Protein AF-A0A1I4ZLS6-F1 (afdb_monomer)

Secondary structure (DSSP, 8-state):
-----HHHHHHHHHHHHHHHHHHHHHHHT-S-HHHHHHTTSS-SEEEEGGGTEEEEEEETTEEEEEESS-EEEEE-EEESEEE---B-HHHHHHHHHTTTTT-GGG--HHHHHHHHHHHHHTTSEE----TTS-S-BEEGGGS-HHHHTT--------S------SGGGTS---

Organism: NCBI:txid913024

Radius of gyration: 22.4 Å; Cα contacts (8 Å, |Δi|>4): 203; chains: 1; bounding box: 78×36×60 Å

Foldseek 3Di:
DPDDALVNLLVVLLVVQVLVVVLQCVVQVDDDVQVCDVVPSDDQKDQPVVSQFGIKHHDDQWIFTDGPQWIHTFGWWCDVHTDTSWDDLVRSLRRCVSRCVVVVVSPDSVVSVVSVVVCVVVVQWDQFPDDPTDPTIDGNVPDDPCRNDVNPPPPPPPDDDDDDDPPVVVPPDD

Structure (mmCIF, N/CA/C/O backbone):
data_AF-A0A1I4ZLS6-F1
#
_entry.id   AF-A0A1I4ZLS6-F1
#
loop_
_atom_site.group_PDB
_atom_site.id
_atom_site.type_symbol
_atom_site.label_atom_id
_atom_site.label_alt_id
_atom_site.label_comp_id
_atom_site.label_asym_id
_atom_site.label_entity_id
_atom_site.label_seq_id
_atom_site.pdbx_PDB_ins_code
_atom_site.Cartn_x
_atom_site.Cartn_y
_atom_site.Cartn_z
_atom_site.occupancy
_atom_site.B_iso_or_equiv
_atom_site.auth_seq_id
_atom_site.auth_comp_id
_atom_site.auth_asym_id
_atom_site.auth_atom_id
_atom_site.pdbx_PDB_model_num
ATOM 1 N N . MET A 1 1 ? -27.849 0.550 -3.459 1.00 55.06 1 MET A N 1
ATOM 2 C CA . MET A 1 1 ? -26.478 1.103 -3.493 1.00 55.06 1 MET A CA 1
ATOM 3 C C . MET A 1 1 ? -25.623 0.210 -2.617 1.00 55.06 1 MET A C 1
ATOM 5 O O . MET A 1 1 ? -26.084 -0.129 -1.534 1.00 55.06 1 MET A O 1
ATOM 9 N N . ILE A 1 2 ? -24.469 -0.248 -3.100 1.00 72.50 2 ILE A N 1
ATOM 10 C CA . ILE A 1 2 ? -23.527 -1.004 -2.263 1.00 72.50 2 ILE A CA 1
ATOM 11 C C . ILE A 1 2 ? -22.924 0.003 -1.283 1.00 72.50 2 ILE A C 1
ATOM 13 O O . ILE A 1 2 ? -22.388 1.018 -1.719 1.00 72.50 2 ILE A O 1
ATOM 17 N N . ASN A 1 3 ? -23.084 -0.237 0.017 1.00 85.00 3 ASN A N 1
ATOM 18 C CA . ASN A 1 3 ? -22.478 0.599 1.047 1.00 85.00 3 ASN A CA 1
ATOM 19 C C . ASN A 1 3 ? -20.998 0.210 1.156 1.00 85.00 3 ASN A C 1
ATOM 21 O O . ASN A 1 3 ? -20.704 -0.901 1.590 1.00 85.00 3 ASN A O 1
ATOM 25 N N . ILE A 1 4 ? -20.095 1.077 0.695 1.00 94.06 4 ILE A N 1
ATOM 26 C CA . ILE A 1 4 ? -18.648 0.840 0.765 1.00 94.06 4 ILE A CA 1
ATOM 27 C C . ILE A 1 4 ? -18.189 1.165 2.183 1.00 94.06 4 ILE A C 1
ATOM 29 O O . ILE A 1 4 ? -18.426 2.270 2.667 1.00 94.06 4 ILE A O 1
ATOM 33 N N . THR A 1 5 ? -17.522 0.217 2.834 1.00 96.88 5 THR A N 1
ATOM 34 C CA . THR A 1 5 ? -16.923 0.413 4.158 1.00 96.88 5 THR A CA 1
ATOM 35 C C . THR A 1 5 ? -15.441 0.766 4.051 1.00 96.88 5 THR A C 1
ATOM 37 O O . THR A 1 5 ? -14.799 0.519 3.027 1.00 96.88 5 THR A O 1
ATOM 40 N N . LEU A 1 6 ? -14.843 1.272 5.134 1.00 97.94 6 LEU A N 1
ATOM 41 C CA . LEU A 1 6 ? -13.405 1.534 5.168 1.00 97.94 6 LEU A CA 1
ATOM 42 C C . LEU A 1 6 ? -12.592 0.238 5.000 1.00 97.94 6 LEU A C 1
ATOM 44 O O . LEU A 1 6 ? -11.524 0.260 4.397 1.00 97.94 6 LEU A O 1
ATOM 48 N N . LEU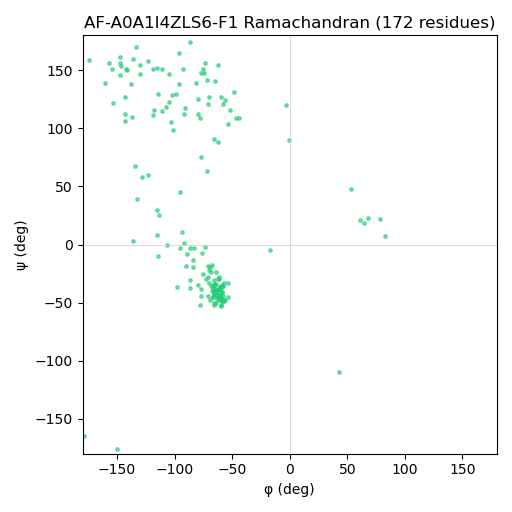 A 1 7 ? -13.125 -0.907 5.444 1.00 98.00 7 LEU A N 1
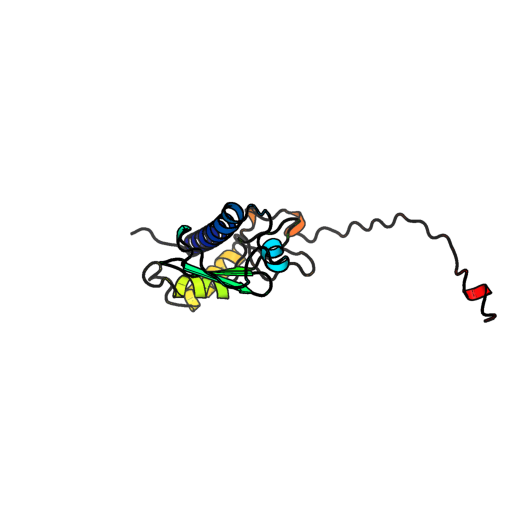ATOM 49 C CA . LEU A 1 7 ? -12.517 -2.222 5.213 1.00 98.00 7 LEU A CA 1
ATOM 50 C C . LEU A 1 7 ? -12.449 -2.579 3.725 1.00 98.00 7 LEU A C 1
ATOM 52 O O . LEU A 1 7 ? -11.448 -3.138 3.277 1.00 98.00 7 LEU A O 1
ATOM 56 N N . ASP A 1 8 ? -13.483 -2.245 2.952 1.00 97.88 8 ASP A N 1
ATOM 57 C CA . ASP A 1 8 ? -13.489 -2.468 1.502 1.00 97.88 8 ASP A CA 1
ATOM 58 C C . ASP A 1 8 ? -12.442 -1.589 0.807 1.00 97.88 8 ASP A C 1
ATOM 60 O O . ASP A 1 8 ? -11.738 -2.043 -0.096 1.00 97.88 8 ASP A O 1
ATOM 64 N N . ILE A 1 9 ? -12.281 -0.349 1.276 1.00 98.38 9 ILE A N 1
ATOM 65 C CA . ILE A 1 9 ? -11.269 0.585 0.767 1.00 98.38 9 ILE A CA 1
ATOM 66 C C . ILE A 1 9 ? -9.854 0.092 1.082 1.00 98.38 9 ILE A C 1
ATOM 68 O O . ILE A 1 9 ? -8.991 0.140 0.205 1.00 98.38 9 ILE A O 1
ATOM 72 N N . ILE A 1 10 ? -9.609 -0.412 2.297 1.00 98.69 10 ILE A N 1
ATOM 73 C CA . ILE A 1 10 ? -8.317 -1.002 2.682 1.00 98.69 10 ILE A CA 1
ATOM 74 C C . ILE A 1 10 ? -7.962 -2.166 1.748 1.00 98.69 10 ILE A C 1
ATOM 76 O O . ILE A 1 10 ? -6.839 -2.240 1.252 1.00 98.69 10 ILE A O 1
ATOM 80 N N . LYS A 1 11 ? -8.924 -3.043 1.440 1.00 98.50 11 LYS A N 1
ATOM 81 C CA . LYS A 1 11 ? -8.706 -4.166 0.515 1.00 98.50 11 LYS A CA 1
ATOM 82 C C . LYS A 1 11 ? -8.416 -3.704 -0.917 1.00 98.50 11 LYS A C 1
ATOM 84 O O . LYS A 1 11 ? -7.565 -4.293 -1.583 1.00 98.50 11 LYS A O 1
ATOM 89 N N . ASP A 1 12 ? -9.075 -2.650 -1.404 1.00 98.44 12 ASP A N 1
ATOM 90 C CA . ASP A 1 12 ? -8.765 -2.075 -2.727 1.00 98.44 12 ASP A CA 1
ATOM 91 C C . ASP A 1 12 ? -7.387 -1.395 -2.763 1.00 98.44 12 ASP A C 1
ATOM 93 O O . ASP A 1 12 ? -6.682 -1.487 -3.773 1.00 98.44 12 ASP A O 1
ATOM 97 N N . TYR A 1 13 ? -6.981 -0.750 -1.667 1.00 98.75 13 TYR A N 1
ATOM 98 C CA . TYR A 1 13 ? -5.627 -0.222 -1.502 1.00 98.75 13 TYR A CA 1
ATOM 99 C C . TYR A 1 13 ? -4.588 -1.348 -1.604 1.00 98.75 13 TYR A C 1
ATOM 101 O O . TYR A 1 13 ? -3.700 -1.273 -2.455 1.00 98.75 13 TYR A O 1
ATOM 109 N N . GLN A 1 14 ? -4.754 -2.425 -0.828 1.00 98.75 14 GLN A N 1
ATOM 110 C CA . GLN A 1 14 ? -3.857 -3.588 -0.845 1.00 98.75 14 GLN A CA 1
ATOM 111 C C . GLN A 1 14 ? -3.818 -4.258 -2.223 1.00 98.75 14 GLN A C 1
ATOM 113 O O . GLN A 1 14 ? -2.744 -4.498 -2.757 1.00 98.75 14 GLN A O 1
ATOM 118 N N . THR A 1 15 ? -4.971 -4.433 -2.876 1.00 98.56 15 THR A N 1
ATOM 119 C CA . THR A 1 15 ? -5.037 -4.955 -4.256 1.00 98.56 15 THR A CA 1
ATOM 120 C C . THR A 1 15 ? -4.240 -4.082 -5.235 1.00 98.56 15 THR A C 1
ATOM 122 O O . THR A 1 15 ? -3.638 -4.573 -6.191 1.00 98.56 15 THR A O 1
ATOM 125 N N . GLY A 1 16 ? -4.243 -2.763 -5.025 1.00 98.56 16 GLY A N 1
ATOM 126 C CA . GLY A 1 16 ? -3.431 -1.827 -5.792 1.00 98.56 16 GLY A CA 1
ATOM 127 C C . GLY A 1 16 ? -1.927 -2.004 -5.563 1.00 98.56 16 GLY A C 1
ATOM 128 O O . GLY A 1 16 ? -1.172 -1.989 -6.538 1.00 98.56 16 GLY A O 1
ATOM 129 N N . ALA A 1 17 ? -1.511 -2.203 -4.310 1.00 98.69 17 ALA A N 1
ATOM 130 C CA . ALA A 1 17 ? -0.121 -2.474 -3.948 1.00 98.69 17 ALA A CA 1
ATOM 131 C C . ALA A 1 17 ? 0.348 -3.813 -4.540 1.00 98.69 17 ALA A C 1
ATOM 133 O O . ALA A 1 17 ? 1.333 -3.837 -5.277 1.00 98.69 17 ALA A O 1
ATOM 134 N N . ASP A 1 18 ? -0.418 -4.889 -4.345 1.00 98.62 18 ASP A N 1
ATOM 135 C CA . ASP A 1 18 ? -0.155 -6.222 -4.903 1.00 98.62 18 ASP A CA 1
ATOM 136 C C . ASP A 1 18 ? 0.025 -6.170 -6.423 1.00 98.62 18 ASP A C 1
ATOM 138 O O . ASP A 1 18 ? 0.970 -6.737 -6.977 1.00 98.62 18 ASP A O 1
ATOM 142 N N . LYS A 1 19 ? -0.857 -5.436 -7.117 1.00 98.69 19 LYS A N 1
ATOM 143 C CA . LYS A 1 19 ? -0.758 -5.242 -8.567 1.00 98.69 19 LYS A CA 1
ATOM 144 C C . LYS A 1 19 ? 0.548 -4.551 -8.953 1.00 98.69 19 LYS A C 1
ATOM 146 O O . LYS A 1 19 ? 1.182 -4.971 -9.920 1.00 98.69 19 LYS A O 1
ATOM 151 N N . ALA A 1 20 ? 0.944 -3.500 -8.234 1.00 98.62 20 ALA A N 1
ATOM 152 C CA . ALA A 1 20 ? 2.200 -2.805 -8.496 1.00 98.62 20 ALA A CA 1
ATOM 153 C C . ALA A 1 20 ? 3.395 -3.750 -8.306 1.00 98.62 20 ALA A C 1
ATOM 155 O O . ALA A 1 20 ? 4.226 -3.859 -9.205 1.00 98.62 20 ALA A O 1
ATOM 156 N N . VAL A 1 21 ? 3.438 -4.496 -7.199 1.00 98.50 21 VAL A N 1
ATOM 157 C CA . VAL A 1 21 ? 4.495 -5.483 -6.938 1.00 98.50 21 VAL A CA 1
ATOM 158 C C . VAL A 1 21 ? 4.555 -6.534 -8.050 1.00 98.50 21 VAL A C 1
ATOM 160 O O . VAL A 1 21 ? 5.630 -6.795 -8.591 1.00 98.50 21 VAL A O 1
ATOM 163 N N . LEU A 1 22 ? 3.413 -7.108 -8.440 1.00 98.50 22 LEU A N 1
ATOM 164 C CA . LEU A 1 22 ? 3.346 -8.158 -9.458 1.00 98.50 22 LEU A CA 1
ATOM 165 C C . LEU A 1 22 ? 3.858 -7.688 -10.828 1.00 98.50 22 LEU A C 1
ATOM 167 O O . LEU A 1 22 ? 4.540 -8.450 -11.512 1.00 98.50 22 LEU A O 1
ATOM 171 N N . ILE A 1 23 ? 3.586 -6.435 -11.210 1.00 98.62 23 ILE A N 1
ATOM 172 C CA . ILE A 1 23 ? 4.122 -5.836 -12.443 1.00 98.62 23 ILE A CA 1
ATOM 173 C C . ILE A 1 23 ? 5.654 -5.888 -12.444 1.00 98.62 23 ILE A C 1
ATOM 175 O O . ILE A 1 23 ? 6.250 -6.342 -13.420 1.00 98.62 23 ILE A O 1
ATOM 179 N N . PHE A 1 24 ? 6.300 -5.470 -11.353 1.00 98.56 24 PHE A N 1
ATOM 180 C CA . PHE A 1 24 ? 7.761 -5.493 -11.253 1.00 98.56 24 PHE A CA 1
ATOM 181 C C . PHE A 1 24 ? 8.318 -6.913 -11.242 1.00 98.56 24 PHE A C 1
ATOM 183 O O . PHE A 1 24 ? 9.265 -7.195 -11.979 1.00 98.56 24 PHE A O 1
ATOM 190 N N . LYS A 1 25 ? 7.710 -7.814 -10.458 1.00 98.19 25 LYS A N 1
ATOM 191 C CA . LYS A 1 25 ? 8.127 -9.221 -10.400 1.00 98.19 25 LYS A CA 1
ATOM 192 C C . LYS A 1 25 ? 8.111 -9.863 -11.781 1.00 98.19 25 LYS A C 1
ATOM 194 O O . LYS A 1 25 ? 9.104 -10.457 -12.183 1.00 98.19 25 LYS A O 1
ATOM 199 N N . ASN A 1 26 ? 7.026 -9.680 -12.529 1.00 98.25 26 ASN A N 1
ATOM 200 C CA . ASN A 1 26 ? 6.873 -10.278 -13.852 1.00 98.25 26 ASN A CA 1
ATOM 201 C C . ASN A 1 26 ? 7.791 -9.629 -14.890 1.00 98.25 26 ASN A C 1
ATOM 203 O O . ASN A 1 26 ? 8.431 -10.336 -15.664 1.00 98.25 26 ASN A O 1
ATOM 207 N N . LYS A 1 27 ? 7.875 -8.293 -14.908 1.00 98.19 27 LYS A N 1
ATOM 208 C CA . LYS A 1 27 ? 8.642 -7.572 -15.929 1.00 98.19 27 LYS A CA 1
ATOM 209 C C . LYS A 1 27 ? 10.146 -7.804 -15.806 1.00 98.19 27 LYS A C 1
ATOM 211 O O . LYS A 1 27 ? 10.827 -7.935 -16.818 1.00 98.19 27 LYS A O 1
ATOM 216 N N . TYR A 1 28 ? 10.653 -7.832 -14.575 1.00 97.81 28 TYR A N 1
ATOM 217 C CA . TYR A 1 28 ? 12.087 -7.918 -14.298 1.00 97.81 28 TYR A CA 1
ATOM 218 C C . TYR A 1 28 ? 12.529 -9.289 -13.781 1.00 97.81 28 TYR A C 1
ATOM 220 O O . TYR A 1 28 ? 13.717 -9.486 -13.547 1.00 97.81 28 TYR A O 1
ATOM 228 N N . ASN A 1 29 ? 11.598 -10.235 -13.623 1.00 97.44 29 ASN A N 1
ATOM 229 C CA . ASN A 1 29 ? 11.851 -11.574 -13.089 1.00 97.44 29 ASN A CA 1
ATOM 230 C C . ASN A 1 29 ? 12.567 -11.542 -11.722 1.00 97.44 29 ASN A C 1
ATOM 232 O O . ASN A 1 29 ? 13.569 -12.225 -11.506 1.00 97.44 29 ASN A O 1
ATOM 236 N N . VAL A 1 30 ? 12.056 -10.711 -10.807 1.00 96.25 30 VAL A N 1
ATOM 237 C CA . VAL A 1 30 ? 12.583 -10.525 -9.443 1.00 96.25 30 VAL A CA 1
ATOM 238 C C . VAL A 1 30 ? 11.575 -10.995 -8.396 1.00 96.25 30 VAL A C 1
ATOM 240 O O . VAL A 1 30 ? 10.367 -10.926 -8.614 1.00 96.25 30 VAL A O 1
ATOM 243 N N . ASN A 1 31 ? 12.060 -11.431 -7.231 1.00 93.12 31 ASN A N 1
ATOM 244 C CA . ASN A 1 31 ? 11.201 -11.822 -6.105 1.00 93.12 31 ASN A CA 1
ATOM 245 C C . ASN A 1 31 ? 11.041 -10.709 -5.063 1.00 93.12 31 ASN A C 1
ATOM 247 O O . ASN A 1 31 ? 9.947 -10.548 -4.520 1.00 93.12 31 ASN A O 1
ATOM 251 N N . ASP A 1 32 ? 12.100 -9.938 -4.825 1.00 94.56 32 ASP A N 1
ATOM 252 C CA . ASP A 1 32 ? 12.103 -8.750 -3.975 1.00 94.56 32 ASP A CA 1
ATOM 253 C C .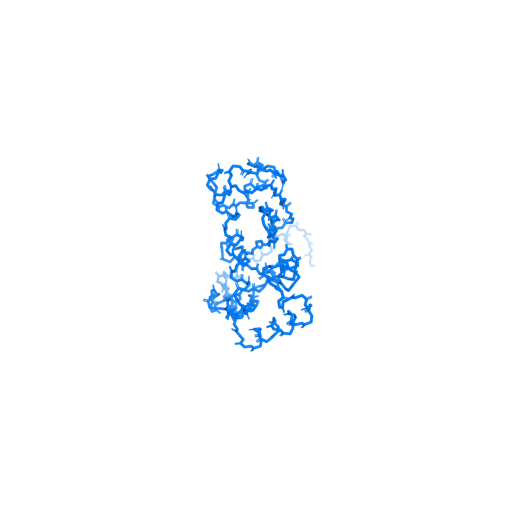 ASP A 1 32 ? 12.284 -7.515 -4.865 1.00 94.56 32 ASP A C 1
ATOM 255 O O . ASP A 1 32 ? 13.301 -7.356 -5.547 1.00 94.56 32 ASP A O 1
ATOM 259 N N . ILE A 1 33 ? 11.260 -6.659 -4.908 1.00 96.88 33 ILE A N 1
ATOM 260 C CA . ILE A 1 33 ? 11.292 -5.482 -5.778 1.00 96.88 33 ILE A CA 1
ATOM 261 C C . ILE A 1 33 ? 12.027 -4.291 -5.142 1.00 96.88 33 ILE A C 1
ATOM 263 O O . ILE A 1 33 ? 12.462 -3.374 -5.835 1.00 96.88 33 ILE A O 1
ATOM 267 N N . LEU A 1 34 ? 12.189 -4.292 -3.819 1.00 95.25 34 LEU A N 1
ATOM 268 C CA . LEU A 1 34 ? 12.959 -3.272 -3.119 1.00 95.25 34 LEU A CA 1
ATOM 269 C C . LEU A 1 34 ? 14.457 -3.542 -3.305 1.00 95.25 34 LEU A C 1
ATOM 271 O O . LEU A 1 34 ? 15.214 -2.634 -3.648 1.00 95.25 34 LEU A O 1
ATOM 275 N N . GLU A 1 35 ? 14.876 -4.804 -3.173 1.00 95.19 35 GLU A N 1
ATOM 276 C CA . GLU A 1 35 ? 16.244 -5.228 -3.498 1.00 95.19 35 GLU A CA 1
ATOM 277 C C . GLU A 1 35 ? 16.567 -4.996 -4.980 1.00 95.19 35 GLU A C 1
ATOM 279 O O . GLU A 1 35 ? 17.651 -4.505 -5.304 1.00 95.19 35 GLU A O 1
ATOM 284 N N . GLY A 1 36 ? 15.621 -5.291 -5.881 1.00 97.06 36 GLY A N 1
ATOM 285 C CA . GLY A 1 36 ? 15.791 -5.053 -7.314 1.00 97.06 36 GLY A CA 1
ATOM 286 C C . GLY A 1 36 ? 16.067 -3.585 -7.650 1.00 97.06 36 GLY A C 1
ATOM 287 O O . GLY A 1 36 ? 16.957 -3.302 -8.456 1.00 97.06 36 GLY A O 1
ATOM 288 N N . TRP A 1 37 ? 15.378 -2.651 -6.986 1.00 97.50 37 TRP A N 1
ATOM 289 C CA . TRP A 1 37 ? 15.680 -1.223 -7.100 1.00 97.50 37 TRP A CA 1
ATOM 290 C C . TRP A 1 37 ? 17.061 -0.884 -6.521 1.00 97.50 37 TRP A C 1
ATOM 292 O O . TRP A 1 37 ? 17.884 -0.292 -7.219 1.00 97.50 37 TRP A O 1
ATOM 302 N N . HIS A 1 38 ? 17.359 -1.286 -5.281 1.00 95.75 38 HIS A N 1
ATOM 303 C CA . HIS A 1 38 ? 18.644 -0.970 -4.643 1.00 95.75 38 HIS A CA 1
ATOM 304 C C . HIS A 1 38 ? 19.858 -1.547 -5.387 1.00 95.75 38 HIS A C 1
ATOM 306 O O . HIS A 1 38 ? 20.944 -0.972 -5.331 1.00 95.75 38 HIS A O 1
ATOM 312 N N . SER A 1 39 ? 19.669 -2.653 -6.105 1.00 96.88 39 SER A N 1
ATOM 313 C CA . SER A 1 39 ? 20.708 -3.308 -6.907 1.00 96.88 39 SER A CA 1
ATOM 314 C C . SER A 1 39 ? 20.826 -2.749 -8.330 1.00 96.88 39 SER A C 1
ATOM 316 O O . SER A 1 39 ? 21.689 -3.189 -9.087 1.00 96.88 39 SER A O 1
ATOM 318 N N . GLY A 1 40 ? 19.970 -1.795 -8.712 1.00 97.38 40 GLY A N 1
ATOM 319 C CA . GLY A 1 40 ? 20.016 -1.134 -10.017 1.00 97.38 40 GLY A CA 1
ATOM 320 C C . GLY A 1 40 ? 19.428 -1.947 -11.174 1.00 97.38 40 GLY A C 1
ATOM 321 O O . GLY A 1 40 ? 19.759 -1.677 -12.325 1.00 97.38 40 GLY A O 1
ATOM 322 N N . ILE A 1 41 ? 18.556 -2.930 -10.906 1.00 98.12 41 ILE A N 1
ATOM 323 C CA . ILE A 1 41 ? 17.850 -3.677 -11.970 1.00 98.12 41 ILE A CA 1
ATOM 324 C C . ILE A 1 41 ? 16.890 -2.745 -12.728 1.00 98.12 41 ILE A C 1
ATOM 326 O O . ILE A 1 41 ? 16.655 -2.914 -13.924 1.00 98.12 41 ILE A O 1
ATOM 330 N N . TYR A 1 42 ? 16.354 -1.742 -12.035 1.00 97.50 42 TYR A N 1
ATOM 331 C CA . TYR A 1 42 ? 15.552 -0.666 -12.603 1.00 97.50 42 TYR A CA 1
ATOM 332 C C . TYR A 1 42 ? 15.764 0.636 -11.839 1.00 97.50 42 TYR A C 1
ATOM 334 O O . TYR A 1 42 ? 16.128 0.652 -10.663 1.00 97.50 42 TYR A O 1
ATOM 342 N N . GLU A 1 43 ? 15.499 1.735 -12.540 1.00 97.88 43 GLU A N 1
ATOM 343 C CA . GLU A 1 43 ? 15.619 3.095 -12.025 1.00 97.88 43 GLU A CA 1
ATOM 344 C C . GLU A 1 43 ? 14.665 3.355 -10.857 1.00 97.88 43 GLU A C 1
ATOM 346 O O . GLU A 1 43 ? 13.581 2.774 -10.792 1.00 97.88 43 GLU A O 1
ATOM 351 N N . GLN A 1 44 ? 15.025 4.304 -9.987 1.00 98.38 44 GLN A N 1
ATOM 352 C CA . GLN A 1 44 ? 14.186 4.741 -8.864 1.00 98.38 44 GLN A CA 1
ATOM 353 C C . GLN A 1 44 ? 12.822 5.274 -9.318 1.00 98.38 44 GLN A C 1
ATOM 355 O O . GLN A 1 44 ? 11.813 5.069 -8.646 1.00 98.38 44 GLN A O 1
ATOM 360 N N . THR A 1 45 ? 12.779 5.970 -10.452 1.00 98.69 45 THR A N 1
ATOM 361 C CA . THR A 1 45 ? 11.537 6.488 -11.031 1.00 98.69 45 THR A CA 1
ATOM 362 C C . THR A 1 45 ? 11.455 6.109 -12.495 1.00 98.69 45 THR A C 1
ATOM 364 O O . THR A 1 45 ? 12.474 6.054 -13.182 1.00 98.69 45 THR A O 1
ATOM 367 N N . GLY A 1 46 ? 10.250 5.869 -12.996 1.00 98.19 46 GLY A N 1
ATOM 368 C CA . GLY A 1 46 ? 10.083 5.458 -14.381 1.00 98.19 46 GLY A CA 1
ATOM 369 C C . GLY A 1 46 ? 8.631 5.254 -14.770 1.00 98.19 46 GLY A C 1
ATOM 370 O O . GLY A 1 46 ? 7.709 5.710 -14.094 1.00 98.19 46 GLY A O 1
ATOM 371 N N . LYS A 1 47 ? 8.428 4.587 -15.907 1.00 98.38 47 LYS A N 1
ATOM 372 C CA . LYS A 1 47 ? 7.104 4.278 -16.455 1.00 98.38 47 LYS A CA 1
ATOM 373 C C . LYS A 1 47 ? 7.094 2.857 -16.992 1.00 98.38 47 LYS A C 1
ATOM 375 O O . LYS A 1 47 ? 8.024 2.469 -17.690 1.00 98.38 47 LYS A O 1
ATOM 380 N N . LEU A 1 48 ? 6.018 2.123 -16.734 1.00 98.12 48 LEU A N 1
ATOM 381 C CA . LEU A 1 48 ? 5.758 0.788 -17.273 1.00 98.12 48 LEU A CA 1
ATOM 382 C C . LEU A 1 48 ? 4.357 0.788 -17.903 1.00 98.12 48 LEU A C 1
ATOM 384 O O . LEU A 1 48 ? 3.464 0.057 -17.480 1.00 98.12 48 LEU A O 1
ATOM 388 N N . VAL A 1 49 ? 4.152 1.682 -18.879 1.00 97.56 49 VAL A N 1
ATOM 389 C CA . VAL A 1 49 ? 2.819 2.005 -19.424 1.00 97.56 49 VAL A CA 1
ATOM 390 C C . VAL A 1 49 ? 2.138 0.781 -20.036 1.00 97.56 49 VAL A C 1
ATOM 392 O O . VAL A 1 49 ? 0.942 0.599 -19.819 1.00 97.56 49 VAL A O 1
ATOM 395 N N . ASP A 1 50 ? 2.896 -0.088 -20.711 1.00 97.75 50 ASP A N 1
ATOM 396 C CA . ASP A 1 50 ? 2.379 -1.330 -21.308 1.00 97.75 50 ASP A CA 1
ATOM 397 C C . ASP A 1 50 ? 1.847 -2.320 -20.254 1.00 97.75 50 ASP A C 1
ATOM 399 O O . ASP A 1 50 ? 0.956 -3.112 -20.542 1.00 97.75 50 ASP A O 1
ATOM 403 N N . GLU A 1 51 ? 2.318 -2.212 -19.006 1.00 97.75 51 GLU A N 1
ATOM 404 C CA . GLU A 1 51 ? 1.847 -3.002 -17.856 1.00 97.75 51 GLU A CA 1
ATOM 405 C C . GLU A 1 51 ? 0.711 -2.293 -17.084 1.00 97.75 51 GLU A C 1
ATOM 407 O O . GLU A 1 51 ? 0.228 -2.765 -16.052 1.00 97.75 51 GLU A O 1
ATOM 412 N N . GL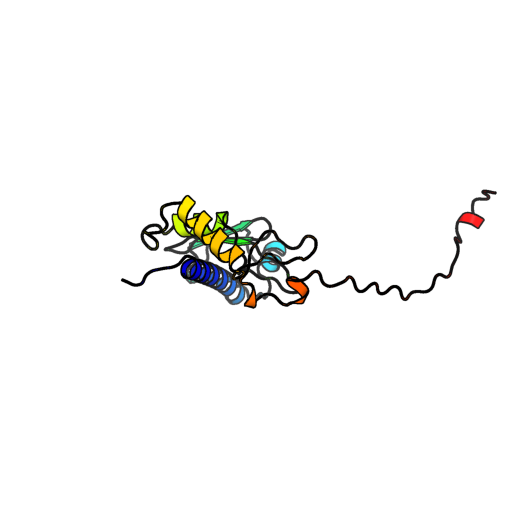Y A 1 52 ? 0.291 -1.111 -17.550 1.00 97.00 52 GLY A N 1
ATOM 413 C CA . GLY A 1 52 ? -0.727 -0.273 -16.917 1.00 97.00 52 GLY A CA 1
ATOM 414 C C . GLY A 1 52 ? -0.225 0.625 -15.780 1.00 97.00 52 GLY A C 1
ATOM 415 O O . GLY A 1 52 ? -1.048 1.274 -15.129 1.00 97.00 52 GLY A O 1
ATOM 416 N N . LEU A 1 53 ? 1.089 0.700 -15.542 1.00 98.19 53 LEU A N 1
ATOM 417 C CA . LEU A 1 53 ? 1.706 1.567 -14.533 1.00 98.19 53 LEU A CA 1
ATOM 418 C C . LEU A 1 53 ? 2.305 2.808 -15.213 1.00 98.19 53 LEU A C 1
ATOM 420 O O . LEU A 1 53 ? 3.393 2.781 -15.789 1.00 98.19 53 LEU A O 1
ATOM 424 N N . TYR A 1 54 ? 1.560 3.912 -15.172 1.00 98.19 54 TYR A N 1
ATOM 425 C CA . TYR A 1 54 ? 1.849 5.138 -15.923 1.00 98.19 54 TYR A CA 1
ATOM 426 C C . TYR A 1 54 ? 3.081 5.875 -15.409 1.00 98.19 54 TYR A C 1
ATOM 428 O O . TYR A 1 54 ? 3.790 6.518 -16.186 1.00 98.19 54 TYR A O 1
ATOM 436 N N . PHE A 1 55 ? 3.314 5.793 -14.105 1.00 98.69 55 PHE A N 1
ATOM 437 C CA . PHE A 1 55 ? 4.498 6.307 -13.443 1.00 98.69 55 PHE A CA 1
ATOM 438 C C . PHE A 1 55 ? 4.734 5.521 -12.155 1.00 98.69 55 PHE A C 1
ATOM 440 O O . PHE A 1 55 ? 3.790 5.017 -11.542 1.00 98.69 55 PHE A O 1
ATOM 447 N N . TYR A 1 56 ? 5.988 5.423 -11.747 1.00 98.81 56 TYR A N 1
ATOM 448 C CA . TYR A 1 56 ? 6.351 4.886 -10.451 1.00 98.81 56 TYR A CA 1
ATOM 449 C C . TYR A 1 56 ? 7.510 5.677 -9.853 1.00 98.81 56 TYR A C 1
ATOM 451 O O . TYR A 1 56 ? 8.351 6.205 -10.587 1.00 98.81 56 TYR A O 1
ATOM 459 N N . ALA A 1 57 ? 7.557 5.734 -8.526 1.00 98.75 57 ALA A N 1
ATOM 460 C CA . ALA A 1 57 ? 8.671 6.297 -7.781 1.00 98.75 57 ALA A CA 1
ATOM 461 C C . ALA A 1 57 ? 8.921 5.487 -6.511 1.00 98.75 57 ALA A C 1
ATOM 463 O O . ALA A 1 57 ? 8.103 5.491 -5.590 1.00 98.75 57 ALA A O 1
ATOM 464 N N . PHE A 1 58 ? 10.060 4.807 -6.462 1.00 98.62 58 PHE A N 1
ATOM 465 C CA . PHE A 1 58 ? 10.566 4.225 -5.233 1.00 98.62 58 PHE A CA 1
ATOM 466 C C . PHE A 1 58 ? 11.073 5.322 -4.289 1.00 98.62 58 PHE A C 1
ATOM 468 O O . PHE A 1 58 ? 11.690 6.310 -4.708 1.00 98.62 58 PHE A O 1
ATOM 475 N N . HIS A 1 59 ? 10.829 5.146 -2.998 1.00 96.75 59 HIS A N 1
ATOM 476 C CA . HIS A 1 59 ? 11.220 6.074 -1.939 1.00 96.75 59 HIS A CA 1
ATOM 477 C C . HIS A 1 59 ? 11.523 5.291 -0.671 1.00 96.75 59 HIS A C 1
ATOM 479 O O . HIS A 1 59 ? 10.834 4.322 -0.411 1.00 96.75 59 HIS A O 1
ATOM 485 N N . GLY A 1 60 ? 12.479 5.719 0.159 1.00 94.06 60 GLY A N 1
ATOM 486 C CA . GLY A 1 60 ? 12.742 5.078 1.457 1.00 94.06 60 GLY A CA 1
ATOM 487 C C . GLY A 1 60 ? 12.713 3.544 1.384 1.00 94.06 60 GLY A C 1
ATOM 488 O O . GLY A 1 60 ? 13.586 2.943 0.771 1.00 94.06 60 GLY A O 1
ATOM 489 N N . ILE A 1 61 ? 11.675 2.941 1.973 1.00 94.38 61 ILE A N 1
ATOM 490 C CA . ILE A 1 61 ? 11.402 1.497 1.929 1.00 94.38 61 ILE A CA 1
ATOM 491 C C . ILE A 1 61 ? 10.100 1.153 1.186 1.00 94.38 61 ILE A C 1
ATOM 493 O O . ILE A 1 61 ? 9.438 0.194 1.549 1.00 94.38 61 ILE A O 1
ATOM 497 N N . GLY A 1 62 ? 9.678 1.938 0.201 1.00 97.38 62 GLY A N 1
ATOM 498 C CA . GLY A 1 62 ? 8.346 1.877 -0.398 1.00 97.38 62 GLY A CA 1
ATOM 499 C C . GLY A 1 62 ? 8.291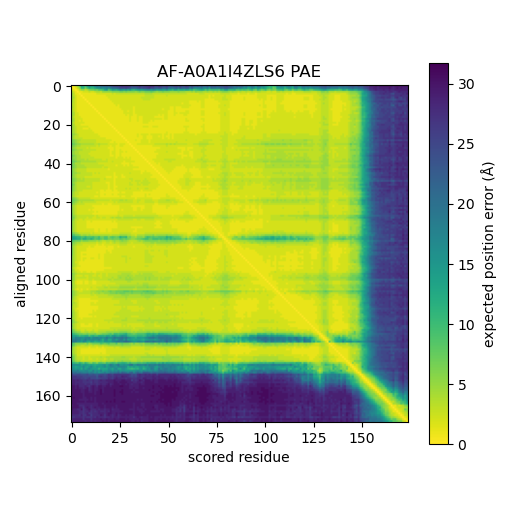 2.285 -1.869 1.00 97.38 62 GLY A C 1
ATOM 500 O O . GLY A 1 62 ? 9.312 2.537 -2.517 1.00 97.38 62 GLY A O 1
ATOM 501 N N . LEU A 1 63 ? 7.068 2.315 -2.396 1.00 98.69 63 LEU A N 1
ATOM 502 C CA . LEU A 1 63 ? 6.756 2.600 -3.791 1.00 98.69 63 LEU A CA 1
ATOM 503 C C . LEU A 1 63 ? 5.462 3.413 -3.912 1.00 98.69 63 LEU A C 1
ATOM 505 O O . LEU A 1 63 ? 4.390 2.979 -3.489 1.00 98.69 63 LEU A O 1
ATOM 509 N N . ALA A 1 64 ? 5.546 4.540 -4.618 1.00 98.69 64 ALA A N 1
ATOM 510 C CA . ALA A 1 64 ? 4.392 5.248 -5.151 1.00 98.69 64 ALA A CA 1
ATOM 511 C C . ALA A 1 64 ? 4.110 4.765 -6.582 1.00 98.69 64 ALA A C 1
ATOM 513 O O . ALA A 1 64 ? 4.884 5.021 -7.508 1.00 98.69 64 ALA A O 1
ATOM 514 N N . ALA A 1 65 ? 2.991 4.069 -6.771 1.00 98.75 65 ALA A N 1
ATOM 515 C CA . ALA A 1 65 ? 2.544 3.499 -8.036 1.00 98.75 65 ALA A CA 1
ATOM 516 C C . ALA A 1 65 ? 1.356 4.287 -8.606 1.00 98.75 65 ALA A C 1
ATOM 518 O O . ALA A 1 65 ? 0.283 4.360 -8.004 1.00 98.75 65 ALA A O 1
ATOM 519 N N . HIS A 1 66 ? 1.537 4.876 -9.788 1.00 98.62 66 HIS A N 1
ATOM 520 C CA . HIS A 1 66 ? 0.517 5.680 -10.455 1.00 98.62 66 HIS A CA 1
ATOM 521 C C . HIS A 1 66 ? -0.120 4.862 -11.578 1.00 98.62 66 HIS A C 1
ATOM 523 O O . HIS A 1 66 ? 0.462 4.666 -12.649 1.00 98.62 66 HIS A O 1
ATOM 529 N N . PHE A 1 67 ? -1.340 4.401 -11.335 1.00 98.31 67 PHE A N 1
ATOM 530 C CA . PHE A 1 67 ? -2.205 3.823 -12.354 1.00 98.31 67 PHE A CA 1
ATOM 531 C C . PHE A 1 67 ? -3.009 4.929 -13.050 1.00 98.31 67 PHE A C 1
ATOM 533 O O . PHE A 1 67 ? -2.973 6.096 -12.662 1.00 98.31 67 PHE A O 1
ATOM 540 N N . LYS A 1 68 ? -3.756 4.563 -14.095 1.00 95.88 68 LYS A N 1
ATOM 541 C CA . LYS A 1 68 ? -4.583 5.512 -14.856 1.00 95.88 68 LYS A CA 1
ATOM 542 C C . LYS A 1 68 ? -5.640 6.215 -13.994 1.00 95.88 68 LYS A C 1
ATOM 544 O O . LYS A 1 68 ? -5.973 7.366 -14.252 1.00 95.88 68 LYS A O 1
ATOM 549 N N . ASP A 1 69 ? -6.201 5.498 -13.030 1.00 95.19 69 ASP A N 1
ATOM 550 C CA . ASP A 1 69 ? -7.374 5.889 -12.247 1.00 95.19 69 ASP A CA 1
ATOM 551 C C . ASP A 1 69 ? -7.080 6.109 -10.758 1.00 95.19 69 ASP A C 1
ATOM 553 O O . ASP A 1 69 ? -7.948 6.605 -10.042 1.00 95.19 69 ASP A O 1
ATOM 557 N N . LYS A 1 70 ? -5.882 5.744 -10.286 1.00 97.12 70 LYS A N 1
ATOM 558 C CA . LYS A 1 70 ? -5.516 5.815 -8.869 1.00 97.12 70 LYS A CA 1
ATOM 559 C C . LYS A 1 70 ? -4.013 5.889 -8.640 1.00 97.12 70 LYS A C 1
ATOM 561 O O . LYS A 1 70 ? -3.223 5.408 -9.451 1.00 97.12 70 LYS A O 1
ATOM 566 N N . ILE A 1 71 ? -3.636 6.437 -7.490 1.00 98.50 71 ILE A N 1
ATOM 567 C CA . ILE A 1 71 ? -2.264 6.416 -6.974 1.00 98.50 71 ILE A CA 1
ATOM 568 C C . ILE A 1 71 ? -2.247 5.584 -5.695 1.00 98.50 71 ILE A C 1
ATOM 570 O O . ILE A 1 71 ? -3.057 5.825 -4.797 1.00 98.50 71 ILE A O 1
ATOM 574 N N . VAL A 1 72 ? -1.321 4.630 -5.615 1.00 98.62 72 VAL A N 1
ATOM 575 C CA . VAL A 1 72 ? -1.103 3.769 -4.447 1.00 98.62 72 VAL A CA 1
ATOM 576 C C . VAL A 1 72 ? 0.313 4.005 -3.938 1.00 98.62 72 VAL A C 1
ATOM 578 O O . VAL A 1 72 ? 1.269 3.658 -4.620 1.00 98.62 72 VAL A O 1
ATOM 581 N N . ASP A 1 73 ? 0.439 4.613 -2.764 1.00 98.69 73 ASP A N 1
ATOM 582 C CA . ASP A 1 73 ? 1.705 4.788 -2.041 1.00 98.69 73 ASP A CA 1
ATOM 583 C C . ASP A 1 73 ? 1.719 3.802 -0.881 1.00 98.69 73 ASP A C 1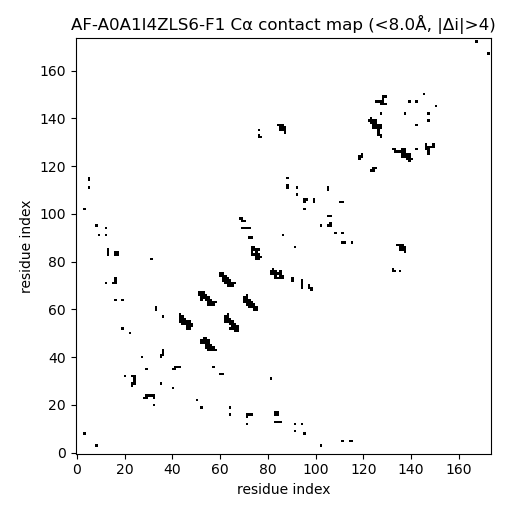
ATOM 585 O O . ASP A 1 73 ? 0.787 3.811 -0.071 1.00 98.69 73 ASP A O 1
ATOM 589 N N . PHE A 1 74 ? 2.729 2.939 -0.828 1.00 98.62 74 PHE A N 1
ATOM 590 C CA . PHE A 1 74 ? 2.884 1.927 0.210 1.00 98.62 74 PHE A CA 1
ATOM 591 C C . PHE A 1 74 ? 4.350 1.749 0.599 1.00 98.62 74 PHE A C 1
ATOM 593 O O . PHE A 1 74 ? 5.251 1.941 -0.215 1.00 98.62 74 PHE A O 1
ATOM 600 N N . ASP A 1 75 ? 4.569 1.350 1.850 1.00 97.50 75 ASP A N 1
ATOM 601 C CA . ASP A 1 75 ? 5.877 0.939 2.354 1.00 97.50 75 ASP A CA 1
ATOM 602 C C . ASP A 1 75 ? 5.927 -0.583 2.484 1.00 97.50 75 ASP A C 1
ATOM 604 O O . ASP A 1 75 ? 4.935 -1.238 2.823 1.00 97.50 75 ASP A O 1
ATOM 608 N N . PHE A 1 76 ? 7.109 -1.143 2.255 1.00 95.62 76 PHE A N 1
ATOM 609 C CA . PHE A 1 76 ? 7.401 -2.519 2.602 1.00 95.62 76 PHE A CA 1
ATOM 610 C C . PHE A 1 76 ? 7.588 -2.656 4.119 1.00 95.62 76 PHE A C 1
ATOM 612 O O . PHE A 1 76 ? 8.094 -1.765 4.801 1.00 95.62 76 PHE A O 1
ATOM 619 N N . ALA A 1 77 ? 7.205 -3.807 4.657 1.00 92.88 77 ALA A N 1
ATOM 620 C CA . ALA A 1 77 ? 7.523 -4.234 6.015 1.00 92.88 77 ALA A CA 1
ATOM 621 C C . ALA A 1 77 ? 8.087 -5.652 5.981 1.00 92.88 77 ALA A C 1
ATOM 623 O O . ALA A 1 77 ? 7.792 -6.405 5.059 1.00 92.88 77 ALA A O 1
ATOM 624 N N . TYR A 1 78 ? 8.889 -6.036 6.970 1.00 87.25 78 TYR A N 1
ATOM 625 C CA . TYR A 1 78 ? 9.631 -7.294 6.911 1.00 87.25 78 TYR A CA 1
ATOM 626 C C . TYR A 1 78 ? 9.225 -8.255 8.031 1.00 87.25 78 TYR A C 1
ATOM 628 O O . TYR A 1 78 ? 9.454 -7.970 9.209 1.00 87.25 78 TYR A O 1
ATOM 636 N N . PHE A 1 79 ? 8.642 -9.402 7.660 1.00 77.38 79 PHE A N 1
ATOM 637 C CA . PHE A 1 79 ? 8.237 -10.453 8.598 1.00 77.38 79 PHE A CA 1
ATOM 638 C C . PHE A 1 79 ? 8.468 -11.847 8.011 1.00 77.38 79 PHE A C 1
ATOM 640 O O . PHE A 1 79 ? 7.633 -12.362 7.266 1.00 77.38 79 PHE A O 1
ATOM 647 N N . PRO A 1 80 ? 9.491 -12.569 8.474 1.00 76.62 80 PRO A N 1
ATOM 648 C CA . PRO A 1 80 ? 10.776 -12.824 7.766 1.00 76.62 80 PRO A CA 1
ATOM 649 C C . PRO A 1 80 ? 10.903 -12.597 6.238 1.00 76.62 80 PRO A C 1
ATOM 651 O O . PRO A 1 80 ? 12.009 -12.744 5.731 1.00 76.62 80 PRO A O 1
ATOM 654 N N . GLU A 1 81 ? 9.834 -12.257 5.520 1.00 82.81 81 GLU A N 1
ATOM 655 C CA . GLU A 1 81 ? 9.791 -11.918 4.094 1.00 82.81 81 GLU A CA 1
ATOM 656 C C . GLU A 1 81 ? 9.182 -10.513 3.901 1.00 82.81 81 GLU A C 1
ATOM 658 O O . GLU A 1 81 ? 8.447 -10.037 4.782 1.00 82.81 81 GLU A O 1
ATOM 663 N N . PRO A 1 82 ? 9.444 -9.833 2.768 1.00 88.25 82 PRO A N 1
ATOM 664 C CA . PRO A 1 82 ? 8.889 -8.512 2.498 1.00 88.25 82 PRO A CA 1
ATOM 665 C C . PRO A 1 82 ? 7.375 -8.571 2.239 1.00 88.25 82 PRO A C 1
ATOM 667 O O . PRO A 1 82 ? 6.880 -9.275 1.356 1.00 88.25 82 PRO A O 1
ATOM 670 N N . ARG A 1 83 ? 6.631 -7.762 2.987 1.00 93.94 83 ARG A N 1
ATOM 671 C CA . ARG A 1 83 ? 5.193 -7.511 2.851 1.00 93.94 83 ARG A CA 1
ATOM 672 C C . ARG A 1 83 ? 4.941 -6.095 2.368 1.00 93.94 83 ARG A C 1
ATOM 674 O O . ARG A 1 83 ? 5.731 -5.206 2.651 1.00 93.94 83 ARG A O 1
ATOM 681 N N . HIS A 1 84 ? 3.842 -5.897 1.654 1.00 96.62 84 HIS A N 1
ATOM 682 C CA . HIS A 1 84 ? 3.480 -4.636 0.985 1.00 96.62 84 HIS A CA 1
ATOM 683 C C . HIS A 1 84 ? 2.006 -4.257 1.164 1.00 96.62 84 HIS A C 1
ATOM 685 O O . HIS A 1 84 ? 1.531 -3.259 0.638 1.00 96.62 84 HIS A O 1
ATOM 691 N N . ASP A 1 85 ? 1.278 -5.057 1.925 1.00 97.38 85 ASP A N 1
ATOM 692 C CA . ASP A 1 85 ? -0.129 -4.892 2.262 1.00 97.38 85 ASP A CA 1
ATOM 693 C C . ASP A 1 85 ? -0.310 -4.141 3.595 1.00 97.38 85 ASP A C 1
ATOM 695 O O . ASP A 1 85 ? -1.411 -4.096 4.140 1.00 97.38 85 ASP A O 1
ATOM 699 N N . GLY A 1 86 ? 0.767 -3.569 4.139 1.00 97.06 86 GLY A N 1
ATOM 700 C CA . GLY A 1 86 ? 0.721 -2.695 5.305 1.00 97.06 86 GLY A CA 1
ATOM 701 C C . GLY A 1 86 ? 0.236 -1.301 4.944 1.00 97.06 86 GLY A C 1
ATOM 702 O O . GLY A 1 86 ? 0.495 -0.800 3.853 1.00 97.06 86 GLY A O 1
ATOM 703 N N . PHE A 1 87 ? -0.463 -0.656 5.870 1.00 98.31 87 PHE A N 1
ATOM 704 C CA . PHE A 1 87 ? -1.029 0.671 5.648 1.00 98.31 87 PHE A CA 1
ATOM 705 C C . PHE A 1 87 ? -1.057 1.502 6.927 1.00 98.31 87 PHE A C 1
ATOM 707 O O . PHE A 1 87 ? -1.004 0.997 8.046 1.00 98.31 87 PHE A O 1
ATOM 714 N N . ASP A 1 88 ? -1.188 2.809 6.763 1.00 97.94 88 ASP A N 1
ATOM 715 C CA . ASP A 1 88 ? -1.454 3.744 7.846 1.00 97.94 88 ASP A CA 1
ATOM 716 C C . ASP A 1 88 ? -2.575 4.709 7.437 1.00 97.94 88 ASP A C 1
ATOM 718 O O . ASP A 1 88 ? -3.007 4.754 6.279 1.00 97.94 88 ASP A O 1
ATOM 722 N N . LEU A 1 89 ? -3.071 5.479 8.406 1.00 98.25 89 LEU A N 1
ATOM 723 C CA . LEU A 1 89 ? -4.155 6.431 8.183 1.00 98.25 89 LEU A CA 1
ATOM 724 C C . LEU A 1 89 ? -3.805 7.476 7.112 1.00 98.25 89 LEU A C 1
ATOM 726 O O . LEU A 1 89 ? -4.681 7.896 6.353 1.00 98.25 89 LEU A O 1
ATOM 730 N N . TRP A 1 90 ? -2.541 7.897 7.030 1.00 98.00 90 TRP A N 1
ATOM 731 C CA . TRP A 1 90 ? -2.105 8.921 6.084 1.00 98.00 90 TRP A CA 1
ATOM 732 C C . TRP A 1 90 ? -2.151 8.391 4.646 1.00 98.00 90 TRP A C 1
ATOM 734 O O . TRP A 1 90 ? -2.772 9.019 3.784 1.00 98.00 90 TRP A O 1
ATOM 744 N N . ARG A 1 91 ? -1.607 7.193 4.401 1.00 98.06 91 ARG A N 1
ATOM 745 C CA . ARG A 1 91 ? -1.638 6.524 3.090 1.00 98.06 91 ARG A CA 1
ATOM 746 C C . ARG A 1 91 ? -3.052 6.215 2.633 1.00 98.06 91 ARG A C 1
ATOM 748 O O . ARG A 1 91 ? -3.399 6.520 1.493 1.00 98.06 91 ARG A O 1
ATOM 755 N N . LEU A 1 92 ? -3.894 5.696 3.527 1.00 98.12 92 LEU A N 1
ATOM 756 C CA . LEU A 1 92 ? -5.301 5.441 3.215 1.00 98.12 92 LEU A CA 1
ATOM 757 C C . LEU A 1 92 ? -6.057 6.728 2.893 1.00 98.12 92 LEU A C 1
ATOM 759 O O . LEU A 1 92 ? -6.797 6.778 1.912 1.00 98.12 92 LEU A O 1
ATOM 763 N N . THR A 1 93 ? -5.841 7.791 3.671 1.00 98.19 93 THR A N 1
ATOM 764 C CA . THR A 1 93 ? -6.463 9.090 3.395 1.00 98.19 93 THR A CA 1
ATOM 765 C C . THR A 1 93 ? -6.048 9.600 2.016 1.00 98.19 93 THR A C 1
ATOM 767 O O . THR A 1 93 ? -6.906 10.002 1.232 1.00 98.19 93 THR A O 1
ATOM 770 N N . ASN A 1 94 ? -4.761 9.527 1.667 1.00 97.94 94 ASN A N 1
ATOM 771 C CA . ASN A 1 94 ? -4.275 9.945 0.351 1.00 97.94 94 ASN A CA 1
ATOM 772 C C . ASN A 1 94 ? -4.838 9.079 -0.786 1.00 97.94 94 ASN A C 1
ATOM 774 O O . ASN A 1 94 ? -5.215 9.619 -1.830 1.00 97.94 94 ASN A O 1
ATOM 778 N N . PHE A 1 95 ? -4.940 7.762 -0.580 1.00 98.38 95 PHE A N 1
ATOM 779 C CA . PHE A 1 95 ? -5.535 6.816 -1.526 1.00 98.38 95 PHE A CA 1
ATOM 780 C C . PHE A 1 95 ? -6.999 7.152 -1.839 1.00 98.38 95 PHE A C 1
ATOM 782 O O . PHE A 1 95 ? -7.397 7.226 -3.005 1.00 98.38 95 PHE A O 1
ATOM 789 N N . ILE A 1 96 ? -7.789 7.422 -0.797 1.00 97.94 96 ILE A N 1
ATOM 790 C CA . ILE A 1 96 ? -9.192 7.835 -0.917 1.00 97.94 96 ILE A CA 1
ATOM 791 C C . ILE A 1 96 ? -9.288 9.181 -1.638 1.00 97.94 96 ILE A C 1
ATOM 793 O O . ILE A 1 96 ? -10.078 9.353 -2.567 1.00 97.94 96 ILE A O 1
ATOM 797 N N . GLN A 1 97 ? -8.461 10.147 -1.236 1.00 96.12 97 GLN A N 1
ATOM 798 C CA . GLN A 1 97 ? -8.518 11.509 -1.758 1.00 96.12 97 GLN A CA 1
ATOM 799 C C . GLN A 1 97 ? -8.109 11.633 -3.223 1.00 96.12 97 GLN A C 1
ATOM 801 O O . GLN A 1 97 ? -8.547 12.591 -3.866 1.00 96.12 97 GLN A O 1
ATOM 806 N N . ASN A 1 98 ? -7.320 10.698 -3.758 1.00 96.56 98 ASN A N 1
ATOM 807 C CA . ASN A 1 98 ? -7.033 10.642 -5.191 1.00 96.56 98 ASN A CA 1
ATOM 808 C C . ASN A 1 98 ? -8.127 9.927 -6.012 1.00 96.56 98 ASN A C 1
ATOM 810 O O . ASN A 1 98 ? -8.080 9.957 -7.237 1.00 96.56 98 ASN A O 1
ATOM 814 N N . GLN A 1 99 ? -9.165 9.389 -5.356 1.00 95.62 99 GLN A N 1
ATOM 815 C CA . GLN A 1 99 ? -10.299 8.679 -5.966 1.00 95.62 99 GLN A CA 1
ATOM 816 C C . GLN A 1 99 ? -11.663 9.161 -5.426 1.00 95.62 99 GLN A C 1
ATOM 818 O O . GLN A 1 99 ? -12.585 8.368 -5.240 1.00 95.62 99 GLN A O 1
ATOM 823 N N . ARG A 1 100 ? -11.843 10.468 -5.186 1.00 93.00 100 ARG A N 1
ATOM 824 C CA . ARG A 1 100 ? -13.060 11.025 -4.535 1.00 93.00 100 ARG A CA 1
ATOM 825 C C . ARG A 1 100 ? -14.381 10.619 -5.191 1.00 93.00 100 ARG A C 1
ATOM 827 O O . ARG A 1 100 ? -15.378 10.451 -4.500 1.00 93.00 100 ARG A O 1
ATOM 834 N N . ASN A 1 101 ? -14.384 10.436 -6.512 1.00 93.81 101 ASN A N 1
ATOM 835 C CA . ASN A 1 101 ? -15.572 10.000 -7.251 1.00 93.81 101 ASN A CA 1
ATOM 836 C C . ASN A 1 101 ? -15.937 8.533 -6.972 1.00 93.81 101 ASN A C 1
ATOM 838 O O . ASN A 1 101 ? -17.103 8.167 -7.068 1.00 93.81 101 ASN A O 1
ATOM 842 N N . LYS A 1 102 ? -14.947 7.698 -6.636 1.00 95.50 102 LYS A N 1
ATOM 843 C CA . LYS A 1 102 ? -15.134 6.288 -6.276 1.00 95.50 102 LYS A CA 1
ATOM 844 C C . LYS A 1 102 ? -15.611 6.137 -4.829 1.00 95.50 102 LYS A C 1
ATOM 846 O O . LYS A 1 102 ? -16.412 5.252 -4.550 1.00 95.50 102 LYS A O 1
ATOM 851 N N . TYR A 1 103 ? -15.149 7.018 -3.937 1.00 95.69 103 TYR A N 1
ATOM 852 C CA . TYR A 1 103 ? -15.437 6.987 -2.496 1.00 95.69 103 TYR A CA 1
ATOM 853 C C . TYR A 1 103 ? -16.085 8.289 -1.993 1.00 95.69 103 TYR A C 1
ATOM 855 O O . TYR A 1 103 ? -15.530 8.957 -1.115 1.00 95.69 103 TYR A O 1
ATOM 863 N N . PRO A 1 104 ? -17.261 8.674 -2.521 1.00 94.19 104 PRO A N 1
ATOM 864 C CA . PRO A 1 104 ? -17.879 9.963 -2.204 1.00 94.19 104 PRO A CA 1
ATOM 865 C C . PRO A 1 104 ? -18.214 10.121 -0.712 1.00 94.19 104 PRO A C 1
ATOM 867 O O . PRO A 1 104 ? -18.137 11.228 -0.173 1.00 94.19 104 PRO A O 1
ATOM 870 N N . ASP A 1 105 ? -18.499 9.016 -0.021 1.00 94.38 105 ASP A N 1
ATOM 871 C CA . ASP A 1 105 ? -18.836 9.001 1.405 1.00 94.38 105 ASP A CA 1
ATOM 872 C C . ASP A 1 105 ? -17.624 9.187 2.332 1.00 94.38 105 ASP A C 1
ATOM 874 O O . ASP A 1 105 ? -17.801 9.326 3.543 1.00 94.38 105 ASP A O 1
ATOM 878 N N . TYR A 1 106 ? -16.403 9.198 1.787 1.00 95.88 106 TYR A N 1
ATOM 879 C CA . TYR A 1 106 ? -15.144 9.343 2.526 1.00 95.88 106 TYR A CA 1
ATOM 880 C C . TYR A 1 106 ? -14.422 10.661 2.211 1.00 95.88 106 TYR A C 1
ATOM 882 O O . TYR A 1 106 ? -13.213 10.791 2.379 1.00 95.88 106 TYR A O 1
ATOM 890 N N . ASN A 1 107 ? -15.168 11.688 1.796 1.00 90.06 107 ASN A N 1
ATOM 891 C CA . ASN A 1 107 ? -14.618 13.034 1.622 1.00 90.06 107 ASN A CA 1
ATOM 892 C C . ASN A 1 107 ? -14.284 13.737 2.957 1.00 90.06 107 ASN A C 1
ATOM 894 O O . ASN A 1 107 ? -13.496 14.684 2.959 1.00 90.06 107 ASN A O 1
ATOM 898 N N . ASN A 1 108 ? -14.845 13.281 4.086 1.00 93.50 108 ASN A N 1
ATOM 899 C CA . ASN A 1 108 ? -14.511 13.794 5.417 1.00 93.50 108 ASN A CA 1
ATOM 900 C C . ASN A 1 108 ? -13.366 12.980 6.055 1.00 93.50 108 ASN A C 1
ATOM 902 O O . ASN A 1 108 ? -13.538 11.800 6.363 1.00 93.50 108 ASN A O 1
ATOM 906 N N . LYS A 1 109 ? -12.229 13.636 6.327 1.00 94.94 109 LYS A N 1
ATOM 907 C CA . LYS A 1 109 ? -11.075 13.037 7.021 1.00 94.94 109 LYS A CA 1
ATOM 908 C C . LYS A 1 109 ? -11.397 12.555 8.438 1.00 94.94 109 LYS A C 1
ATOM 910 O O . LYS A 1 109 ? -10.913 11.502 8.828 1.00 94.94 109 LYS A O 1
ATOM 915 N N . GLU A 1 110 ? -12.252 13.263 9.171 1.00 96.81 110 GLU A N 1
ATOM 916 C CA . GLU A 1 110 ? -12.654 12.901 10.540 1.00 96.81 110 GLU A CA 1
ATOM 917 C C . GLU A 1 110 ? -13.445 11.588 10.556 1.00 96.81 110 GLU A C 1
ATOM 919 O O . GLU A 1 110 ? -13.324 10.788 11.479 1.00 96.81 110 GLU A O 1
ATOM 924 N N . LYS A 1 111 ? -14.243 11.339 9.507 1.00 96.56 111 LYS A N 1
ATOM 925 C CA . LYS A 1 111 ? -14.937 10.059 9.332 1.00 96.56 111 LYS A CA 1
ATOM 926 C C . LYS A 1 111 ? -13.936 8.929 9.088 1.00 96.56 111 LYS A C 1
ATOM 928 O O . LYS A 1 111 ? -14.077 7.883 9.712 1.00 96.56 111 LYS A O 1
ATOM 933 N N . ILE A 1 112 ? -12.946 9.146 8.215 1.00 98.19 112 ILE A N 1
ATOM 934 C CA . ILE A 1 112 ? -11.893 8.155 7.941 1.00 98.19 112 ILE A CA 1
ATOM 935 C C . ILE A 1 112 ? -11.149 7.820 9.237 1.00 98.19 112 ILE A C 1
ATOM 937 O O . ILE A 1 112 ? -11.010 6.649 9.566 1.00 98.19 112 ILE A O 1
ATOM 941 N N . GLU A 1 113 ? -10.707 8.832 9.984 1.00 98.50 113 GLU A N 1
ATOM 942 C CA . GLU A 1 113 ? -9.980 8.646 11.242 1.00 98.50 113 GLU A CA 1
ATOM 943 C C . GLU A 1 113 ? -10.815 7.908 12.293 1.00 98.50 113 GLU A C 1
ATOM 945 O O . GLU A 1 113 ? -10.329 6.956 12.901 1.00 98.50 113 GLU A O 1
ATOM 950 N N . ARG A 1 114 ? -12.086 8.293 12.470 1.00 98.38 114 ARG A N 1
ATOM 951 C CA . ARG A 1 114 ? -12.992 7.617 13.403 1.00 98.38 114 ARG A CA 1
ATOM 952 C C . ARG A 1 114 ? -13.163 6.140 13.050 1.00 98.38 114 ARG A C 1
ATOM 954 O O . ARG A 1 114 ? -12.937 5.295 13.906 1.00 98.38 114 ARG A O 1
ATOM 961 N N . GLU A 1 115 ? -13.516 5.824 11.804 1.00 98.44 115 GLU A N 1
ATOM 962 C CA . GLU A 1 115 ? -13.703 4.429 11.377 1.00 98.44 115 GLU A CA 1
ATOM 963 C C . GLU A 1 115 ? -12.391 3.635 11.437 1.00 98.44 115 GLU A C 1
ATOM 965 O O . GLU A 1 115 ? -12.392 2.457 11.784 1.00 98.44 115 GLU A O 1
ATOM 970 N N . PHE A 1 116 ? -11.253 4.270 11.152 1.00 98.50 116 PHE A N 1
ATOM 971 C CA . PHE A 1 116 ? -9.945 3.637 11.288 1.00 98.50 116 PHE A CA 1
ATOM 972 C C . PHE A 1 116 ? -9.667 3.243 12.746 1.00 98.50 116 PHE A C 1
ATOM 974 O O . PHE A 1 116 ? -9.254 2.113 13.008 1.00 98.50 116 PHE A O 1
ATOM 981 N N . ASN A 1 117 ? -9.957 4.136 13.696 1.00 98.44 117 ASN A N 1
ATOM 982 C CA . ASN A 1 117 ? -9.825 3.860 15.126 1.00 98.44 117 ASN A CA 1
ATOM 983 C C . ASN A 1 117 ? -10.813 2.785 15.600 1.00 98.44 117 ASN A C 1
ATOM 985 O O . ASN A 1 117 ? -10.405 1.878 16.320 1.00 98.44 117 ASN A O 1
ATOM 989 N N . GLU A 1 118 ? -12.062 2.800 15.128 1.00 98.38 118 GLU A N 1
ATOM 990 C CA . GLU A 1 118 ? -13.043 1.743 15.421 1.00 98.38 118 GLU A CA 1
ATOM 991 C C . GLU A 1 118 ? -12.548 0.361 14.948 1.00 98.38 118 GLU A C 1
ATOM 993 O O . GLU A 1 118 ? -12.697 -0.638 15.651 1.00 98.38 118 GLU A O 1
ATOM 998 N N . ILE A 1 119 ? -11.916 0.273 13.773 1.00 98.12 119 ILE A N 1
ATOM 999 C CA . ILE A 1 119 ? -11.342 -0.980 13.250 1.00 98.12 119 ILE A CA 1
ATOM 1000 C C . ILE A 1 119 ? -10.160 -1.460 14.118 1.00 98.12 119 ILE A C 1
ATOM 1002 O O . ILE A 1 119 ? -10.005 -2.671 14.320 1.00 98.12 119 ILE A O 1
ATOM 1006 N N . ILE A 1 120 ? -9.350 -0.540 14.660 1.00 97.19 120 ILE A N 1
ATOM 1007 C CA . ILE A 1 120 ? -8.277 -0.857 15.621 1.00 97.19 120 ILE A CA 1
ATOM 1008 C C . ILE A 1 120 ? -8.867 -1.379 16.935 1.00 97.19 120 ILE A C 1
ATOM 1010 O O . ILE A 1 120 ? -8.450 -2.433 17.416 1.00 97.19 120 ILE A O 1
ATOM 1014 N N . GLU A 1 121 ? -9.836 -0.666 17.510 1.00 97.31 121 GLU A N 1
ATOM 1015 C CA . GLU A 1 121 ? -10.478 -1.007 18.787 1.00 97.31 121 GLU A CA 1
ATOM 1016 C C . GLU A 1 121 ? -11.187 -2.363 18.725 1.00 97.31 121 GLU A C 1
ATOM 1018 O O . GLU A 1 121 ? -11.078 -3.171 19.648 1.00 97.31 121 GLU A O 1
ATOM 1023 N N . ASN A 1 122 ? -11.823 -2.664 17.591 1.00 96.50 122 ASN A N 1
ATOM 1024 C CA . ASN A 1 122 ? -12.440 -3.962 17.322 1.00 96.50 122 ASN A CA 1
ATOM 1025 C C . ASN A 1 122 ? -11.418 -5.079 17.033 1.00 96.50 122 ASN A C 1
ATOM 1027 O O . ASN A 1 122 ? -11.797 -6.232 16.824 1.00 96.50 122 ASN A O 1
ATOM 1031 N N . GLY A 1 123 ? -10.119 -4.766 17.008 1.00 95.31 123 GLY A N 1
ATOM 1032 C CA . GLY A 1 123 ? -9.046 -5.735 16.814 1.00 95.31 123 GLY A CA 1
ATOM 1033 C C . GLY A 1 123 ? -9.007 -6.350 15.417 1.00 95.31 123 GLY A C 1
ATOM 1034 O O . GLY A 1 123 ? -8.472 -7.447 15.266 1.00 95.31 123 GLY A O 1
ATOM 1035 N N . ILE A 1 124 ? -9.568 -5.676 14.410 1.00 97.06 124 ILE A N 1
ATOM 1036 C CA . ILE A 1 124 ? -9.566 -6.144 13.017 1.00 97.06 124 ILE A CA 1
ATOM 1037 C C . ILE A 1 124 ? -8.194 -5.895 12.381 1.00 97.06 124 ILE A C 1
ATOM 1039 O O . ILE A 1 124 ? -7.690 -6.732 11.631 1.00 97.06 124 ILE A O 1
ATOM 1043 N N . ILE A 1 125 ? -7.567 -4.763 12.713 1.00 96.69 125 ILE A N 1
ATOM 1044 C CA . ILE A 1 125 ? -6.203 -4.427 12.297 1.00 96.69 125 ILE A CA 1
ATOM 1045 C C . ILE A 1 125 ? -5.307 -4.256 13.519 1.00 96.69 125 ILE A C 1
ATOM 1047 O O . ILE A 1 125 ? -5.762 -3.868 14.595 1.00 96.69 125 ILE A O 1
ATOM 1051 N N . ALA A 1 126 ? -4.020 -4.539 13.362 1.00 94.44 126 ALA A N 1
ATOM 1052 C CA . ALA A 1 126 ? -3.040 -4.393 14.428 1.00 94.44 126 ALA A CA 1
ATOM 1053 C C . ALA A 1 126 ? -1.679 -3.978 13.873 1.00 94.44 126 ALA A C 1
ATOM 1055 O O . ALA A 1 126 ? -1.330 -4.296 12.734 1.00 94.44 126 ALA A O 1
ATOM 1056 N N . LYS A 1 127 ? -0.896 -3.296 14.713 1.00 91.94 127 LYS A N 1
ATOM 1057 C CA . LYS A 1 127 ? 0.541 -3.152 14.487 1.00 91.94 127 LYS A CA 1
ATOM 1058 C C . LYS A 1 127 ? 1.260 -4.411 14.980 1.00 91.94 127 LYS A C 1
ATOM 1060 O O . LYS A 1 127 ? 0.928 -4.901 16.065 1.00 91.94 127 LYS A O 1
ATOM 1065 N N . PRO A 1 128 ? 2.255 -4.912 14.240 1.00 88.44 128 PRO A N 1
ATOM 1066 C CA . PRO A 1 128 ? 3.135 -5.967 14.720 1.00 88.44 128 PRO A CA 1
ATOM 1067 C C . PRO A 1 128 ? 3.955 -5.453 15.914 1.00 88.44 128 PRO A C 1
ATOM 1069 O O . PRO A 1 128 ? 4.415 -4.312 15.922 1.00 88.44 128 PRO A O 1
ATOM 1072 N N . LYS A 1 129 ? 4.169 -6.297 16.926 1.00 82.56 129 LYS A N 1
ATOM 1073 C CA . LYS A 1 129 ? 4.982 -5.992 18.117 1.00 82.56 129 LYS A CA 1
ATOM 1074 C C . LYS A 1 129 ? 6.419 -6.486 17.965 1.00 82.56 129 LYS A C 1
ATOM 1076 O O . LYS A 1 129 ? 6.975 -7.117 18.859 1.00 82.56 129 LYS A O 1
ATOM 1081 N N . LEU A 1 130 ? 7.016 -6.227 16.810 1.00 74.25 130 LEU A N 1
ATOM 1082 C CA . LEU A 1 130 ? 8.410 -6.569 16.553 1.00 74.25 130 LEU A CA 1
ATOM 1083 C C . LEU A 1 130 ? 9.275 -5.327 16.753 1.00 74.25 130 LEU A C 1
ATOM 1085 O O . LEU A 1 130 ? 8.984 -4.268 16.188 1.00 74.25 130 LEU A O 1
ATOM 1089 N N . GLU A 1 131 ? 10.333 -5.477 17.551 1.00 64.94 131 GLU A N 1
ATOM 1090 C CA . GLU A 1 131 ? 11.320 -4.435 17.847 1.00 64.94 131 GLU A CA 1
ATOM 1091 C C . GLU A 1 131 ? 11.842 -3.839 16.521 1.00 64.94 131 GLU A C 1
ATOM 1093 O O . GLU A 1 131 ? 12.431 -4.544 15.707 1.00 64.94 131 GLU A O 1
ATOM 1098 N N . ASN A 1 132 ? 11.574 -2.548 16.282 1.00 66.06 132 ASN A N 1
ATOM 1099 C CA . ASN A 1 132 ? 11.988 -1.776 15.095 1.00 66.06 132 ASN A CA 1
ATOM 1100 C C . ASN A 1 132 ? 11.407 -2.194 13.723 1.00 66.06 132 ASN A C 1
ATOM 1102 O O . ASN A 1 132 ? 11.973 -1.811 12.703 1.00 66.06 132 ASN A O 1
ATOM 1106 N N . SER A 1 133 ? 10.302 -2.947 13.650 1.00 66.25 133 SER A N 1
ATOM 1107 C CA . SER A 1 133 ? 9.849 -3.493 12.352 1.00 66.25 133 SER A CA 1
ATOM 1108 C C . SER A 1 133 ? 9.135 -2.496 11.431 1.00 66.25 133 SER A C 1
ATOM 1110 O O . SER A 1 133 ? 9.482 -2.399 10.258 1.00 66.25 133 SER A O 1
ATOM 1112 N N . THR A 1 134 ? 8.109 -1.792 11.921 1.00 86.94 134 THR A N 1
ATOM 1113 C CA . THR A 1 134 ? 7.279 -0.892 11.109 1.00 86.94 134 THR A CA 1
ATOM 1114 C C . THR A 1 134 ? 6.273 -0.116 11.967 1.00 86.94 134 THR A C 1
ATOM 1116 O O . THR A 1 134 ? 5.921 -0.527 13.074 1.00 86.9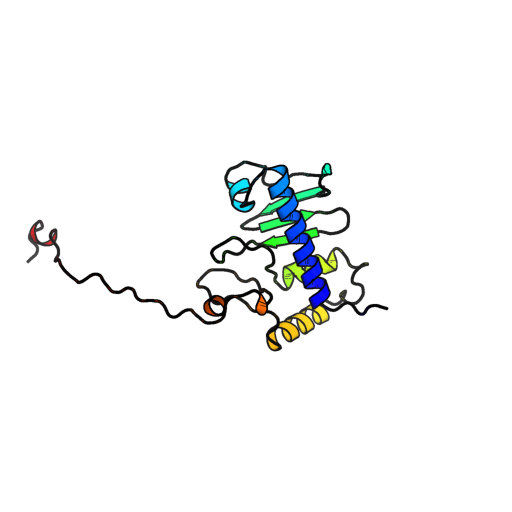4 134 THR A O 1
ATOM 1119 N N . THR A 1 135 ? 5.779 1.008 11.450 1.00 90.31 135 THR A N 1
ATOM 1120 C CA . THR A 1 135 ? 4.665 1.777 12.028 1.00 90.31 135 THR A CA 1
ATOM 1121 C C . THR A 1 135 ? 3.309 1.434 11.402 1.00 90.31 135 THR A C 1
ATOM 1123 O O . THR A 1 135 ? 2.294 1.973 11.853 1.00 90.31 135 THR A O 1
ATOM 1126 N N . LEU A 1 136 ? 3.292 0.554 10.396 1.00 95.69 136 LEU A N 1
ATOM 1127 C CA . LEU A 1 136 ? 2.114 0.180 9.618 1.00 95.69 136 LEU A CA 1
ATOM 1128 C C . LEU A 1 136 ? 1.182 -0.765 10.388 1.00 95.69 136 LEU A C 1
ATOM 1130 O O . LEU A 1 136 ? 1.606 -1.565 11.226 1.00 95.69 136 LEU A O 1
ATOM 1134 N N . TYR A 1 137 ? -0.101 -0.676 10.060 1.00 97.00 137 TYR A N 1
ATOM 1135 C CA . TYR A 1 137 ? -1.135 -1.625 10.440 1.00 97.00 137 TYR A CA 1
ATOM 1136 C C . TYR A 1 137 ? -1.310 -2.688 9.359 1.00 97.00 137 TYR A C 1
ATOM 1138 O O . TYR A 1 137 ? -1.119 -2.431 8.171 1.00 97.00 137 TYR A O 1
ATOM 1146 N N . PHE A 1 138 ? -1.736 -3.868 9.796 1.00 96.56 138 PHE A N 1
ATOM 1147 C CA . PHE A 1 138 ? -2.096 -4.996 8.945 1.00 96.56 138 PHE A CA 1
ATOM 1148 C C . PHE A 1 138 ? -3.388 -5.613 9.458 1.00 96.56 138 PHE A C 1
ATOM 1150 O O . PHE A 1 138 ? -3.727 -5.457 10.636 1.00 96.56 138 PHE A O 1
ATOM 1157 N N . PHE A 1 139 ? -4.082 -6.363 8.606 1.00 96.75 139 PHE A N 1
ATOM 1158 C CA . PHE A 1 139 ? -5.168 -7.215 9.074 1.00 96.75 139 PHE A CA 1
ATOM 1159 C C . PHE A 1 139 ? -4.637 -8.234 10.080 1.00 96.75 139 PHE A C 1
ATOM 1161 O O . PHE A 1 139 ? -3.654 -8.933 9.821 1.00 96.75 139 PHE A O 1
ATOM 1168 N N . LYS A 1 140 ? -5.267 -8.286 11.255 1.00 93.56 140 LYS A N 1
ATOM 1169 C CA . LYS A 1 140 ? -4.766 -9.052 12.399 1.00 93.56 140 LYS A CA 1
ATOM 1170 C C . LYS A 1 140 ? -4.732 -10.554 12.121 1.00 93.56 140 LYS A C 1
ATOM 1172 O O . LYS A 1 140 ? -3.828 -11.226 12.596 1.00 93.56 140 LYS A O 1
ATOM 1177 N N . ASP A 1 141 ? -5.683 -11.067 11.348 1.00 93.00 141 ASP A N 1
ATOM 1178 C CA . ASP A 1 141 ? -5.745 -12.472 10.926 1.00 93.00 141 ASP A CA 1
ATOM 1179 C C . ASP A 1 141 ? -4.610 -12.876 9.968 1.00 93.00 141 ASP A C 1
ATOM 1181 O O . ASP A 1 141 ? -4.313 -14.060 9.837 1.00 93.00 141 ASP A O 1
ATOM 1185 N N . THR A 1 142 ? -3.936 -11.904 9.346 1.00 91.62 142 THR A N 1
ATOM 1186 C CA . THR A 1 142 ? -2.755 -12.138 8.501 1.00 91.62 142 THR A CA 1
ATOM 1187 C C . THR A 1 142 ? -1.432 -12.111 9.269 1.00 91.62 142 THR A C 1
ATOM 1189 O O . THR A 1 142 ? -0.387 -12.432 8.701 1.00 91.62 142 THR A O 1
ATOM 1192 N N . LEU A 1 143 ? -1.454 -11.722 10.547 1.00 88.00 143 LEU A N 1
ATOM 1193 C CA . LEU A 1 143 ? -0.283 -11.702 11.418 1.00 88.00 143 LEU A CA 1
ATOM 1194 C C . LEU A 1 143 ? -0.237 -12.988 12.251 1.00 88.00 143 LEU A C 1
ATOM 1196 O O . LEU A 1 143 ? -1.251 -13.428 12.791 1.00 88.00 143 LEU A O 1
ATOM 1200 N N . THR A 1 144 ? 0.947 -13.584 12.407 1.00 81.31 144 THR A N 1
ATOM 1201 C CA . THR A 1 144 ? 1.089 -14.746 13.293 1.00 81.31 144 THR A CA 1
ATOM 1202 C C . THR A 1 144 ? 1.025 -14.323 14.762 1.00 81.31 144 THR A C 1
ATOM 1204 O O . THR A 1 144 ? 1.326 -13.181 15.125 1.00 81.31 144 THR A O 1
ATOM 1207 N N . THR A 1 145 ? 0.652 -15.253 15.643 1.00 67.94 145 THR A N 1
ATOM 1208 C CA . THR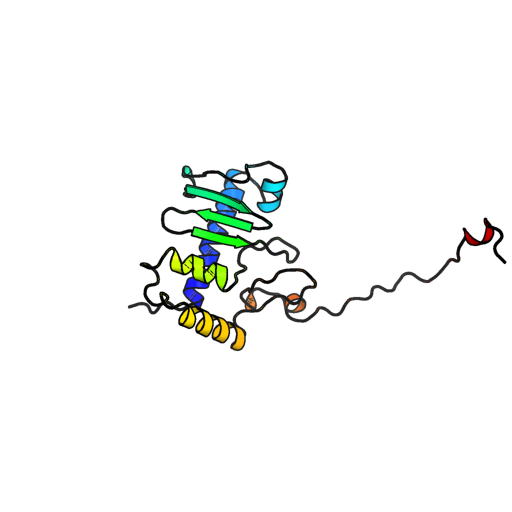 A 1 145 ? 0.548 -14.993 17.087 1.00 67.94 145 THR A CA 1
ATOM 1209 C C . THR A 1 145 ? 1.866 -14.484 17.681 1.00 67.94 145 THR A C 1
ATOM 1211 O O . THR A 1 145 ? 1.838 -13.646 18.581 1.00 67.94 145 THR A O 1
ATOM 1214 N N . GLU A 1 146 ? 3.012 -14.931 17.156 1.00 69.81 146 GLU A N 1
ATOM 1215 C CA . GLU A 1 146 ? 4.358 -14.497 17.564 1.00 69.81 146 GLU A CA 1
ATOM 1216 C C . GLU A 1 146 ? 4.688 -13.055 17.151 1.00 69.81 146 GLU A C 1
ATOM 1218 O O . GLU A 1 146 ? 5.572 -12.436 17.736 1.00 69.81 146 GLU A O 1
ATOM 1223 N N . ILE A 1 147 ? 4.000 -12.522 16.137 1.00 71.00 147 ILE A N 1
ATOM 1224 C CA . ILE A 1 147 ? 4.157 -11.140 15.670 1.00 71.00 147 ILE A CA 1
ATOM 1225 C C . ILE A 1 147 ? 3.245 -10.196 16.473 1.00 71.00 147 ILE A C 1
ATOM 1227 O O . ILE A 1 147 ? 3.582 -9.031 16.680 1.00 71.00 147 ILE A O 1
ATOM 1231 N N . ILE A 1 148 ? 2.092 -10.684 16.946 1.00 65.44 148 ILE A N 1
ATOM 1232 C CA . ILE A 1 148 ? 1.092 -9.893 17.692 1.00 65.44 148 ILE A CA 1
ATOM 1233 C C . ILE A 1 148 ? 1.391 -9.847 19.200 1.00 65.44 148 ILE A C 1
ATOM 1235 O O . ILE A 1 148 ? 1.160 -8.828 19.858 1.00 65.44 148 ILE A O 1
ATOM 1239 N N . ASN A 1 149 ? 1.881 -10.947 19.766 1.00 58.50 149 ASN A N 1
ATOM 1240 C CA . ASN A 1 149 ? 2.339 -11.031 21.148 1.00 58.50 149 ASN A CA 1
ATOM 1241 C C . ASN A 1 149 ? 3.861 -10.993 21.108 1.00 58.50 149 ASN A C 1
ATOM 1243 O O . ASN A 1 149 ? 4.421 -11.772 20.350 1.00 58.50 149 ASN A O 1
ATOM 1247 N N . GLU A 1 150 ? 4.522 -10.122 21.880 1.00 49.06 150 GLU A N 1
ATOM 1248 C CA . GLU A 1 150 ? 5.988 -10.139 21.995 1.00 49.06 150 GLU A CA 1
ATOM 1249 C C . GLU A 1 150 ? 6.455 -11.590 22.154 1.00 49.06 150 GLU A C 1
ATOM 1251 O O . GLU A 1 150 ? 6.181 -12.223 23.178 1.00 49.06 150 GLU A O 1
ATOM 1256 N N . ALA A 1 151 ? 7.096 -12.154 21.127 1.00 43.47 151 ALA A N 1
ATOM 1257 C CA . ALA A 1 151 ? 7.686 -13.470 21.259 1.00 43.47 151 ALA A CA 1
ATOM 1258 C C . ALA A 1 151 ? 8.681 -13.373 22.426 1.00 43.47 151 ALA A C 1
ATOM 1260 O O . ALA A 1 151 ? 9.585 -12.529 22.371 1.00 43.47 151 ALA A O 1
ATOM 1261 N N . PRO A 1 152 ? 8.534 -14.166 23.506 1.00 41.34 152 PRO A N 1
ATOM 1262 C CA . PRO A 1 152 ? 9.492 -14.125 24.593 1.00 41.34 152 PRO A CA 1
ATOM 1263 C C . PRO A 1 152 ? 10.864 -14.398 23.991 1.00 41.34 152 PRO A C 1
ATOM 1265 O O . PRO A 1 152 ? 11.052 -15.406 23.304 1.00 41.34 152 PRO A O 1
ATOM 1268 N N . ARG A 1 153 ? 11.809 -13.476 24.221 1.00 44.88 153 ARG A N 1
ATOM 1269 C CA . ARG A 1 153 ? 13.209 -13.640 23.822 1.00 44.88 153 ARG A CA 1
ATOM 1270 C C . ARG A 1 153 ? 13.639 -15.044 24.245 1.00 44.88 153 ARG A C 1
ATOM 1272 O O . ARG A 1 153 ? 13.797 -15.309 25.437 1.00 44.88 153 ARG A O 1
ATOM 1279 N N . LYS A 1 154 ? 13.833 -15.958 23.286 1.00 39.00 154 LYS A N 1
ATOM 1280 C CA . LYS A 1 154 ? 14.590 -17.182 23.546 1.00 39.00 154 LYS A CA 1
ATOM 1281 C C . LYS A 1 154 ? 16.014 -16.727 23.825 1.00 39.00 154 LYS A C 1
ATOM 1283 O O . LYS A 1 154 ? 16.819 -16.566 22.913 1.00 39.00 154 LYS A O 1
ATOM 1288 N N . ASN A 1 155 ? 16.309 -16.487 25.099 1.00 36.94 155 ASN A N 1
ATOM 1289 C CA . ASN A 1 155 ? 17.669 -16.416 25.594 1.00 36.94 155 ASN A CA 1
ATOM 1290 C C . ASN A 1 155 ? 18.294 -17.791 25.357 1.00 36.94 155 ASN A C 1
ATOM 1292 O O . ASN A 1 155 ? 18.268 -18.653 26.233 1.00 36.94 155 ASN A O 1
ATOM 1296 N N . ASN A 1 156 ? 18.885 -17.996 24.182 1.00 37.53 156 ASN A N 1
ATOM 1297 C CA . ASN A 1 156 ? 19.863 -19.054 23.975 1.00 37.53 156 ASN A CA 1
ATOM 1298 C C . ASN A 1 156 ? 21.161 -18.655 24.695 1.00 37.53 156 ASN A C 1
ATOM 1300 O O . ASN A 1 156 ? 22.209 -18.470 24.086 1.00 37.53 156 ASN A O 1
ATOM 1304 N N . ASN A 1 157 ? 21.094 -18.533 26.023 1.00 38.44 157 ASN A N 1
ATOM 1305 C CA . ASN A 1 157 ? 22.268 -18.578 26.880 1.00 38.44 157 ASN A CA 1
ATOM 1306 C C . ASN A 1 157 ? 22.684 -20.042 27.005 1.00 38.44 157 ASN A C 1
ATOM 1308 O O . ASN A 1 157 ? 22.460 -20.685 28.024 1.00 38.44 157 ASN A O 1
ATOM 1312 N N . ASN A 1 158 ? 23.288 -20.559 25.940 1.00 42.06 158 ASN A N 1
ATOM 1313 C CA . ASN A 1 158 ? 24.071 -21.781 25.996 1.00 42.06 158 ASN A CA 1
ATOM 1314 C C . ASN A 1 158 ? 25.384 -21.584 25.232 1.00 42.06 158 ASN A C 1
ATOM 1316 O O . ASN A 1 158 ? 25.653 -22.197 24.207 1.00 42.06 158 ASN A O 1
ATOM 1320 N N . SER A 1 159 ? 26.235 -20.725 25.788 1.00 34.72 159 SER A N 1
ATOM 1321 C CA . SER A 1 159 ? 27.677 -20.928 25.715 1.00 34.72 159 SER A CA 1
ATOM 1322 C C . SER A 1 159 ? 28.264 -20.613 27.084 1.00 34.72 159 SER A C 1
ATOM 1324 O O . SER A 1 159 ? 28.257 -19.473 27.552 1.00 34.72 159 SER A O 1
ATOM 1326 N N . GLN A 1 160 ? 28.712 -21.670 27.750 1.00 39.00 160 GLN A N 1
ATOM 1327 C CA . GLN A 1 160 ? 29.406 -21.631 29.024 1.00 39.00 160 GLN A CA 1
ATOM 1328 C C . GLN A 1 160 ? 30.543 -20.600 29.007 1.00 39.00 160 GLN A C 1
ATOM 1330 O O . GLN A 1 160 ? 31.411 -20.613 28.138 1.00 39.00 160 GLN A O 1
ATOM 1335 N N . LYS A 1 161 ? 30.578 -19.752 30.040 1.00 40.28 161 LYS A N 1
ATOM 1336 C CA . LYS A 1 161 ? 31.758 -18.977 30.435 1.00 40.28 161 LYS A CA 1
ATOM 1337 C C . LYS A 1 161 ? 32.968 -19.902 30.631 1.00 40.28 161 LYS A C 1
ATOM 1339 O O . LYS A 1 161 ? 33.085 -20.518 31.685 1.00 40.28 161 LYS A O 1
ATOM 1344 N N . LYS A 1 162 ? 33.893 -19.907 29.671 1.00 36.38 162 LYS A N 1
ATOM 1345 C CA . LYS A 1 162 ? 35.359 -20.045 29.819 1.00 36.38 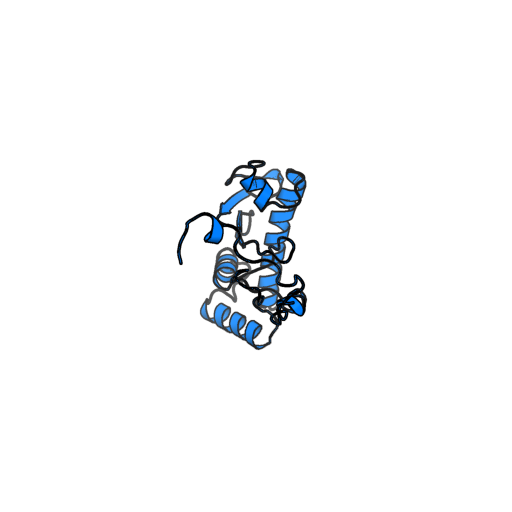162 LYS A CA 1
ATOM 1346 C C . LYS A 1 162 ? 35.934 -19.326 28.583 1.00 36.38 162 LYS A C 1
ATOM 1348 O O . LYS A 1 162 ? 35.519 -19.647 27.488 1.00 36.38 162 LYS A O 1
ATOM 1353 N N . SER A 1 163 ? 36.780 -18.304 28.622 1.00 35.94 163 SER A N 1
ATOM 1354 C CA . SER A 1 163 ? 37.915 -18.061 29.497 1.00 35.94 163 SER A CA 1
ATOM 1355 C C . SER A 1 163 ? 38.305 -16.577 29.518 1.00 35.94 163 SER A C 1
ATOM 1357 O O . SER A 1 163 ? 38.366 -15.901 28.496 1.00 35.94 163 SER A O 1
ATOM 1359 N N . GLN A 1 164 ? 38.620 -16.132 30.727 1.00 40.88 164 GLN A N 1
ATOM 1360 C CA . GLN A 1 164 ? 39.607 -15.126 31.113 1.00 40.88 164 GLN A CA 1
ATOM 1361 C C . GLN A 1 164 ? 40.474 -14.506 29.998 1.00 40.88 164 GLN A C 1
ATOM 1363 O O . GLN A 1 164 ? 41.286 -15.161 29.354 1.00 40.88 164 GLN A O 1
ATOM 1368 N N . THR A 1 165 ? 40.341 -13.183 29.895 1.00 47.19 165 THR A N 1
ATOM 1369 C CA . THR A 1 165 ? 41.378 -12.171 29.630 1.00 47.19 165 THR A CA 1
ATOM 1370 C C . THR A 1 165 ? 42.816 -12.684 29.453 1.00 47.19 165 THR A C 1
ATOM 1372 O O . THR A 1 165 ? 43.602 -12.689 30.400 1.00 47.19 165 THR A O 1
ATOM 1375 N N . TRP A 1 166 ? 43.188 -13.006 28.215 1.00 41.12 166 TRP A N 1
ATOM 1376 C CA . TRP A 1 166 ? 44.575 -13.250 27.798 1.00 41.12 166 TRP A CA 1
ATOM 1377 C C . TRP A 1 166 ? 45.405 -11.947 27.719 1.00 41.12 166 TRP A C 1
ATOM 1379 O O . TRP A 1 166 ? 46.583 -11.934 28.063 1.00 41.12 166 TRP A O 1
ATOM 1389 N N . TRP A 1 167 ? 44.777 -10.804 27.417 1.00 47.19 167 TRP A N 1
ATOM 1390 C CA . TRP A 1 167 ? 45.467 -9.513 27.244 1.00 47.19 167 TRP A CA 1
ATOM 1391 C C . TRP A 1 167 ? 45.927 -8.833 28.545 1.00 47.19 167 TRP A C 1
ATOM 1393 O O . TRP A 1 167 ? 46.907 -8.093 28.539 1.00 47.19 167 TRP A O 1
ATOM 1403 N N . LYS A 1 168 ? 45.287 -9.117 29.690 1.00 52.44 168 LYS A N 1
ATOM 1404 C CA . LYS A 1 168 ? 45.681 -8.521 30.986 1.00 52.44 168 LYS A CA 1
ATOM 1405 C C . LYS A 1 168 ? 47.033 -9.035 31.503 1.00 52.44 168 LYS A C 1
ATOM 1407 O O . LYS A 1 168 ? 47.670 -8.356 32.297 1.00 52.44 168 LYS A O 1
ATOM 1412 N N . LYS A 1 169 ? 47.508 -10.187 31.011 1.00 50.06 169 LYS A N 1
ATOM 1413 C CA . LYS A 1 169 ? 48.852 -10.715 31.306 1.00 50.06 169 LYS A CA 1
ATOM 1414 C C . LYS A 1 169 ? 49.952 -10.134 30.406 1.00 50.06 169 LYS A C 1
ATOM 1416 O O . LYS A 1 169 ? 51.119 -10.290 30.739 1.00 50.06 169 LYS A O 1
ATOM 1421 N N . LEU A 1 170 ? 49.596 -9.457 29.308 1.00 45.56 170 LEU A N 1
ATOM 1422 C CA . LEU A 1 170 ? 50.557 -8.894 28.350 1.00 45.56 170 LEU A CA 1
ATOM 1423 C C . LEU A 1 170 ? 50.985 -7.452 28.690 1.00 45.56 170 LEU A C 1
ATOM 1425 O O . LEU A 1 170 ? 52.006 -6.993 28.196 1.00 45.56 170 LEU A O 1
ATOM 1429 N N . LEU A 1 171 ? 50.217 -6.745 29.530 1.00 53.25 171 LEU A N 1
ATOM 1430 C CA . LEU A 1 171 ? 50.397 -5.308 29.797 1.00 53.25 171 LEU A CA 1
ATOM 1431 C C . LEU A 1 171 ? 50.797 -4.961 31.241 1.00 53.25 171 LEU A C 1
ATOM 1433 O O . LEU A 1 171 ? 50.833 -3.789 31.591 1.00 53.25 171 LEU A O 1
ATOM 1437 N N . GLY A 1 172 ? 51.110 -5.947 32.088 1.00 48.84 172 GLY A N 1
ATOM 1438 C CA . GLY A 1 172 ? 51.756 -5.694 33.385 1.00 48.84 172 GLY A CA 1
ATOM 1439 C C . GLY A 1 172 ? 50.985 -4.814 34.382 1.00 48.84 172 GLY A C 1
ATOM 1440 O O . GLY A 1 172 ? 51.598 -4.271 35.298 1.00 48.84 172 GLY A O 1
ATOM 1441 N N . TYR A 1 173 ? 49.665 -4.677 34.247 1.00 47.59 173 TYR A N 1
ATOM 1442 C CA . TYR A 1 173 ? 48.841 -3.989 35.242 1.00 47.59 173 TYR A CA 1
ATOM 1443 C C . TYR A 1 173 ? 48.570 -4.935 36.421 1.00 47.59 173 TYR A C 1
ATOM 1445 O O . TYR A 1 173 ? 47.907 -5.960 36.247 1.00 47.59 173 TYR A O 1
ATOM 1453 N N . LYS A 1 174 ? 49.135 -4.615 37.592 1.00 55.50 174 LYS A N 1
ATOM 1454 C CA . LYS A 1 174 ? 48.766 -5.232 38.876 1.00 55.50 174 LYS A CA 1
ATOM 1455 C C . LYS A 1 174 ? 47.397 -4.747 39.337 1.00 55.50 174 LYS A C 1
ATOM 1457 O O . LYS A 1 174 ? 47.090 -3.562 39.082 1.00 55.50 174 LYS A O 1
#

pLDDT: mean 86.55, std 19.52, range [34.72, 98.81]

Solvent-accessible surface area (backbone atoms only — not comparable to full-atom values): 10434 Å² total; per-residue (Å²): 131,88,84,83,48,70,69,57,51,52,52,53,51,31,53,47,36,53,50,53,53,48,50,50,27,66,74,69,73,43,92,52,69,67,60,36,39,79,71,60,79,44,72,58,56,52,65,46,56,93,80,54,32,60,33,37,37,55,48,101,64,30,41,37,39,28,41,93,75,42,52,42,61,37,43,56,37,69,69,104,48,85,40,48,64,40,42,47,72,68,47,52,50,52,39,46,66,59,30,45,88,83,42,64,92,60,75,46,66,68,59,53,53,50,54,52,49,52,38,42,75,71,56,51,35,38,60,61,51,50,91,91,51,67,92,40,31,32,55,37,91,80,48,54,70,61,37,62,40,68,59,76,79,80,77,80,84,78,74,79,96,76,78,81,75,72,66,60,74,75,68,76,70,127

Mean predicted aligned error: 9.12 Å

Nearest PDB structures (foldseek):
  5nhk-assembly1_B  TM=7.012E-01  e=9.115E-01  Francisella tularensis
  5nbc-assembly1_D  TM=7.269E-01  e=1.026E+00  Francisella tularensis
  4ray-assembly1_B  TM=6.865E-01  e=1.464E+00  Magnetospirillum gryphiswaldense MSR-1 v2
  4rb2-assembly1_D  TM=6.550E-01  e=1.226E+00  Magnetospirillum gryphiswaldense MSR-1 v2
  5fd6-assembly2_C  TM=6.441E-01  e=1.380E+00  Rhizobium leguminosarum bv. viciae

Sequence (174 aa):
MINITLLDIIKDYQTGADKAVLIFKNKYNVNDILEGWHSGIYEQTGKLVDEGLYFYAFHGIGLAAHFKDKIVDFDFAYFPEPRHDGFDLWRLTNFIQNQRNKYPDYNNKEKIEREFNEIIENGIIAKPKLENSTTLYFFKDTLTTEIINEAPRKNNNNSQKKSQTWWKKLLGYK

InterPro domains:
  IPR054191 Domain of unknown function DUF6896 [PF21837] (6-138)